Protein AF-A0A1J3J4Z5-F1 (afdb_monomer_lite)

pLDDT: mean 82.1, std 12.49, range [51.53, 96.69]

Foldseek 3Di:
DVVVVVVVVVVVVPVPDPVVVVDDDDDPPQLDQDDLPDDDDDCVVVLVVVLVQCPPPPHDDDDDDDDPPPCPVVSVNVSSNVVNVVVD

Sequence (88 aa):
FSMLEDVKELTDRRITGDFNAVSAPPIRDVVEERDLHGIIVGQETVLKKAWNRLMDDGTQIMGLYGMGGVGKTTLLERINNKFKVAND

Secondary structure (DSSP, 8-state):
-HHHHHHHHHHHS-----GGGTSPPPP----PPP---S---S-HHHHHHHHHHHTSTT-S------STTSSHHHHHHHHHHHHHHHH-

Organism: Noccaea caerulescens (NCBI:txid107243)

Radius of gyration: 19.82 Å; chains: 1; bounding box: 28×36×58 Å

InterPro domains:
  IPR002182 NB-ARC [PF00931] (43-84)
  IPR027417 P-loop containing nucleoside triphosphate hydrolase [G3DSA:3.40.50.300] (27-88)
  IPR027417 P-loop containing nucleoside triphosphate hydrolase [SSF52540] (39-84)

Structure (mmCIF, N/CA/C/O backbone):
data_AF-A0A1J3J4Z5-F1
#
_entry.id   AF-A0A1J3J4Z5-F1
#
loop_
_atom_site.group_PDB
_atom_site.id
_atom_site.type_symbol
_atom_site.label_atom_id
_atom_site.label_alt_id
_atom_site.label_comp_id
_atom_site.label_asym_id
_atom_site.label_entity_id
_atom_site.label_seq_id
_atom_site.pdbx_PDB_ins_code
_atom_site.Cartn_x
_atom_site.Cartn_y
_atom_site.Cartn_z
_atom_site.occupancy
_atom_site.B_iso_or_equiv
_atom_site.auth_seq_id
_atom_site.auth_comp_id
_atom_site.auth_asym_id
_atom_site.auth_atom_id
_atom_site.pdbx_PDB_model_num
ATOM 1 N N . PHE A 1 1 ? 4.827 8.384 -41.398 1.00 58.75 1 PHE A N 1
ATOM 2 C CA . PHE A 1 1 ? 3.892 7.246 -41.393 1.00 58.75 1 PHE A CA 1
ATOM 3 C C . PHE A 1 1 ? 4.586 5.889 -41.212 1.00 58.75 1 PHE A C 1
ATOM 5 O O . PHE A 1 1 ? 3.916 5.007 -40.703 1.00 58.75 1 PHE A O 1
ATOM 12 N N . SER A 1 2 ? 5.899 5.724 -41.474 1.00 72.19 2 SER A N 1
ATOM 13 C CA . SER A 1 2 ? 6.562 4.406 -41.339 1.00 72.19 2 SER A CA 1
ATOM 14 C C . SER A 1 2 ? 6.666 3.873 -39.903 1.00 72.19 2 SER A C 1
ATOM 16 O O . SER A 1 2 ? 6.408 2.703 -39.686 1.00 72.19 2 SER A O 1
ATOM 18 N N . MET A 1 3 ? 6.913 4.722 -38.895 1.00 74.81 3 MET A N 1
ATOM 19 C CA . MET A 1 3 ? 7.057 4.257 -37.501 1.00 74.81 3 MET A CA 1
ATOM 20 C C . MET A 1 3 ? 5.852 3.465 -36.967 1.00 74.81 3 MET A C 1
ATOM 22 O O . MET A 1 3 ? 6.025 2.584 -36.134 1.00 74.81 3 MET A O 1
ATOM 26 N N . LEU A 1 4 ? 4.631 3.778 -37.412 1.00 79.06 4 LEU A N 1
ATOM 27 C CA . LEU A 1 4 ? 3.434 3.047 -36.978 1.00 79.06 4 LEU A CA 1
ATOM 28 C C . LEU A 1 4 ? 3.290 1.699 -37.695 1.00 79.06 4 LEU A C 1
ATOM 30 O O . LEU A 1 4 ? 2.784 0.752 -37.099 1.00 79.06 4 LEU A O 1
ATOM 34 N N . GLU A 1 5 ? 3.743 1.606 -38.946 1.00 81.31 5 GLU A N 1
ATOM 35 C CA . GLU A 1 5 ? 3.802 0.347 -39.697 1.00 81.31 5 GLU A CA 1
ATOM 36 C C . GLU A 1 5 ? 4.884 -0.569 -39.117 1.00 81.31 5 GLU A C 1
ATOM 38 O O . GLU A 1 5 ? 4.608 -1.739 -38.862 1.00 81.31 5 GLU A O 1
ATOM 43 N N . ASP A 1 6 ? 6.047 -0.008 -38.774 1.00 77.38 6 ASP A N 1
ATOM 44 C CA . ASP A 1 6 ? 7.157 -0.720 -38.133 1.00 77.38 6 ASP A CA 1
ATOM 45 C C . ASP A 1 6 ? 6.745 -1.285 -36.758 1.00 77.38 6 ASP A C 1
ATOM 47 O O . ASP A 1 6 ? 6.995 -2.449 -36.447 1.00 77.38 6 ASP A O 1
ATOM 51 N N . VAL A 1 7 ? 6.052 -0.491 -35.927 1.00 77.44 7 VAL A N 1
ATOM 52 C CA . VAL A 1 7 ? 5.528 -0.953 -34.626 1.00 77.44 7 VAL A CA 1
ATOM 53 C C . VAL A 1 7 ? 4.507 -2.073 -34.812 1.00 77.44 7 VAL A C 1
ATOM 55 O O . VAL A 1 7 ? 4.523 -3.054 -34.065 1.00 77.44 7 VAL A O 1
ATOM 58 N N . LYS A 1 8 ? 3.631 -1.963 -35.814 1.00 79.25 8 LYS A N 1
ATOM 59 C CA . LYS A 1 8 ? 2.632 -2.992 -36.102 1.00 79.25 8 LYS A CA 1
ATOM 60 C C . LYS A 1 8 ? 3.291 -4.298 -36.552 1.00 79.25 8 LYS A C 1
ATOM 62 O O . LYS A 1 8 ? 2.955 -5.346 -36.012 1.00 79.25 8 LYS A O 1
ATOM 67 N N . GLU A 1 9 ? 4.290 -4.228 -37.434 1.00 78.75 9 GLU A N 1
ATOM 68 C CA . GLU A 1 9 ? 5.073 -5.392 -37.863 1.00 78.75 9 GLU A CA 1
ATOM 69 C C . GLU A 1 9 ? 5.772 -6.074 -36.677 1.00 78.75 9 GLU A C 1
ATOM 71 O O . GLU A 1 9 ? 5.736 -7.297 -36.557 1.00 78.75 9 GLU A O 1
ATOM 76 N N . LEU A 1 10 ? 6.372 -5.301 -35.767 1.00 70.62 10 LEU A N 1
ATOM 77 C CA . LEU A 1 10 ? 7.035 -5.838 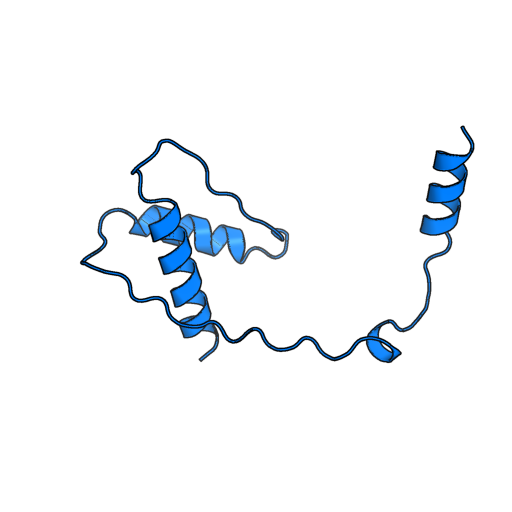-34.574 1.00 70.62 10 LEU A CA 1
ATOM 78 C C . LEU A 1 10 ? 6.058 -6.469 -33.574 1.00 70.62 10 LEU A C 1
ATOM 80 O O . LEU A 1 10 ? 6.425 -7.412 -32.878 1.00 70.62 10 LEU A O 1
ATOM 84 N N . THR A 1 11 ? 4.823 -5.971 -33.509 1.00 69.50 11 THR A N 1
ATOM 85 C CA . THR A 1 11 ? 3.778 -6.532 -32.640 1.00 69.50 11 THR A CA 1
ATOM 86 C C . THR A 1 11 ? 3.200 -7.823 -33.233 1.00 69.50 11 THR A C 1
ATOM 88 O O . THR A 1 11 ? 2.955 -8.783 -32.501 1.00 69.50 11 THR A O 1
ATOM 91 N N . ASP A 1 12 ? 3.036 -7.869 -34.560 1.00 73.94 12 ASP A N 1
ATOM 92 C CA . ASP A 1 12 ? 2.544 -9.034 -35.307 1.00 73.94 12 ASP A CA 1
ATOM 93 C C . ASP A 1 12 ? 3.599 -10.151 -35.384 1.00 73.94 12 ASP A C 1
ATOM 95 O O . ASP A 1 12 ? 3.271 -11.340 -35.309 1.00 73.94 12 ASP A O 1
ATOM 99 N N . ARG A 1 13 ? 4.889 -9.787 -35.433 1.00 67.19 13 ARG A N 1
ATOM 100 C CA . ARG A 1 13 ? 6.024 -10.674 -35.151 1.00 67.19 13 ARG A CA 1
ATOM 101 C C . ARG A 1 13 ? 6.083 -10.960 -33.654 1.00 67.19 13 ARG A C 1
ATOM 103 O O . ARG A 1 13 ? 7.036 -10.587 -32.976 1.00 67.19 13 ARG A O 1
ATOM 110 N N . ARG A 1 14 ? 5.073 -11.643 -33.118 1.00 61.06 14 ARG A N 1
ATOM 111 C CA . ARG A 1 14 ? 5.123 -12.215 -31.771 1.00 61.06 14 ARG A CA 1
ATOM 112 C C . ARG A 1 14 ? 6.433 -12.993 -31.670 1.00 61.06 14 ARG A C 1
ATOM 114 O O . ARG A 1 14 ? 6.570 -14.036 -32.303 1.00 61.06 14 ARG A O 1
ATOM 121 N N . ILE A 1 15 ? 7.414 -12.455 -30.944 1.00 61.56 15 ILE A N 1
ATOM 122 C CA . ILE A 1 15 ? 8.692 -13.125 -30.718 1.00 61.56 15 ILE A CA 1
ATOM 123 C C . ILE A 1 15 ? 8.340 -14.376 -29.917 1.00 61.56 15 ILE A C 1
ATOM 125 O O . ILE A 1 15 ? 8.158 -14.329 -28.706 1.00 61.56 15 ILE A O 1
ATOM 129 N N . THR A 1 16 ? 8.171 -15.500 -30.609 1.00 57.84 16 THR A N 1
ATOM 130 C CA . THR A 1 16 ? 7.950 -16.837 -30.047 1.00 57.84 16 THR A CA 1
ATOM 131 C C . THR A 1 16 ? 9.260 -17.396 -29.497 1.00 57.84 16 THR A C 1
ATOM 133 O O . THR A 1 16 ? 9.593 -18.558 -29.708 1.00 57.84 16 THR A O 1
ATOM 136 N N . GLY A 1 17 ? 10.056 -16.546 -28.851 1.00 61.19 17 GLY A N 1
ATOM 137 C CA . GLY A 1 17 ? 11.170 -16.988 -28.034 1.00 61.19 17 GLY A CA 1
ATOM 138 C C . GLY A 1 17 ? 10.608 -17.441 -26.699 1.00 61.19 17 GLY A C 1
ATOM 139 O O . GLY A 1 17 ? 9.790 -16.737 -26.106 1.00 61.19 17 GLY A O 1
ATOM 140 N N . ASP A 1 18 ? 11.029 -18.609 -26.224 1.00 65.38 18 ASP A N 1
ATOM 141 C CA . ASP A 1 18 ? 10.835 -18.963 -24.824 1.00 65.38 18 ASP A CA 1
ATOM 142 C C . ASP A 1 18 ? 11.684 -18.005 -23.982 1.00 65.38 18 ASP A C 1
ATOM 144 O O . ASP A 1 18 ? 12.875 -18.222 -23.764 1.00 65.38 18 ASP A O 1
ATOM 148 N N . PHE A 1 19 ? 11.087 -16.885 -23.573 1.00 63.75 19 PHE A N 1
ATOM 149 C CA . PHE A 1 19 ? 11.772 -15.861 -22.788 1.00 63.75 19 PHE A CA 1
ATOM 150 C C . PHE A 1 19 ? 12.269 -16.409 -21.448 1.00 63.75 19 PHE A C 1
ATOM 152 O O . PHE A 1 19 ? 13.228 -15.860 -20.913 1.00 63.75 19 PHE A O 1
ATOM 159 N N . ASN A 1 20 ? 11.716 -17.530 -20.964 1.00 63.62 20 ASN A N 1
ATOM 160 C CA . ASN A 1 20 ? 12.236 -18.212 -19.782 1.00 63.62 20 ASN A CA 1
ATOM 161 C C . ASN A 1 20 ? 13.643 -18.781 -20.007 1.00 63.62 20 ASN A C 1
ATOM 163 O O . ASN A 1 20 ? 14.419 -18.858 -19.060 1.00 63.62 20 ASN A O 1
ATOM 167 N N . ALA A 1 21 ? 14.000 -19.145 -21.245 1.00 70.19 21 ALA A N 1
ATOM 168 C CA . ALA A 1 21 ? 15.317 -19.692 -21.579 1.00 70.19 21 ALA A CA 1
ATOM 169 C C . ALA A 1 21 ? 16.444 -18.643 -21.511 1.00 70.19 21 ALA A C 1
ATOM 171 O O . ALA A 1 21 ? 17.615 -19.007 -21.417 1.00 70.19 21 ALA A O 1
ATOM 172 N N . VAL A 1 22 ? 16.101 -17.350 -21.563 1.00 71.81 22 VAL A N 1
ATOM 173 C CA . VAL A 1 22 ? 17.057 -16.226 -21.499 1.00 71.81 22 VAL A CA 1
ATOM 174 C C . VAL A 1 22 ? 16.844 -15.312 -20.291 1.00 71.81 22 VAL A C 1
ATOM 176 O O . VAL A 1 22 ? 17.682 -14.451 -20.027 1.00 71.81 22 VAL A O 1
ATOM 179 N N . SER A 1 23 ? 15.754 -15.480 -19.541 1.00 71.44 23 SER A N 1
ATOM 180 C CA . SER A 1 23 ? 15.511 -14.748 -18.301 1.00 71.44 23 SER A CA 1
ATOM 181 C C . SER A 1 23 ? 16.084 -15.505 -17.107 1.00 71.44 23 SER A C 1
ATOM 183 O O . SER A 1 23 ? 15.833 -16.698 -16.943 1.00 71.44 23 SER A O 1
ATOM 185 N N . ALA A 1 24 ? 16.782 -14.805 -16.215 1.00 73.38 24 ALA A N 1
ATOM 186 C CA . ALA A 1 24 ? 16.995 -15.333 -14.874 1.00 73.38 24 ALA A CA 1
ATOM 187 C C . ALA A 1 24 ? 15.632 -15.474 -14.168 1.00 73.38 24 ALA A C 1
ATOM 189 O O . ALA A 1 24 ? 14.760 -14.622 -14.382 1.00 73.38 24 ALA A O 1
ATOM 190 N N . PRO A 1 25 ? 15.428 -16.508 -13.328 1.00 68.00 25 PRO A N 1
ATOM 191 C CA . PRO A 1 25 ? 14.247 -16.557 -12.483 1.00 68.00 25 PRO A CA 1
ATOM 192 C C . PRO A 1 25 ? 14.157 -15.253 -11.684 1.00 68.00 25 PRO A C 1
ATOM 194 O O . PRO A 1 25 ? 15.197 -14.748 -11.242 1.00 68.00 25 PRO A O 1
ATOM 197 N N . PRO A 1 26 ? 12.947 -14.690 -11.515 1.00 64.19 26 PRO A N 1
ATOM 198 C CA . PRO A 1 26 ? 12.785 -13.459 -10.764 1.00 64.19 26 PRO A CA 1
ATOM 199 C C . PRO A 1 26 ? 13.396 -13.664 -9.381 1.00 64.19 26 PRO A C 1
ATOM 201 O O . PRO A 1 26 ? 13.065 -14.625 -8.676 1.00 64.19 26 PRO A O 1
ATOM 204 N N . ILE A 1 27 ? 14.324 -12.778 -9.014 1.00 61.88 27 ILE A N 1
ATOM 205 C CA . ILE A 1 27 ? 14.781 -12.687 -7.633 1.00 61.88 27 ILE A CA 1
ATOM 206 C C . ILE A 1 27 ? 13.510 -12.432 -6.830 1.00 61.88 27 ILE A C 1
ATOM 208 O O . ILE A 1 27 ? 12.761 -11.507 -7.136 1.00 61.88 27 ILE A O 1
ATOM 212 N N . ARG A 1 28 ? 13.209 -13.305 -5.866 1.00 59.81 28 ARG A N 1
ATOM 213 C CA . ARG A 1 28 ? 12.111 -13.032 -4.943 1.00 59.81 28 ARG A CA 1
ATOM 214 C C . ARG A 1 28 ? 12.501 -11.765 -4.202 1.00 59.81 28 ARG A C 1
ATOM 216 O O . ARG A 1 28 ? 13.461 -11.798 -3.435 1.00 59.81 28 ARG A O 1
ATOM 223 N N . ASP A 1 29 ? 11.797 -10.673 -4.470 1.00 67.12 29 ASP A N 1
ATOM 224 C CA . ASP A 1 29 ? 12.005 -9.434 -3.741 1.00 67.12 29 ASP A CA 1
ATOM 225 C C . ASP A 1 29 ? 11.704 -9.715 -2.270 1.00 67.12 29 ASP A C 1
ATOM 227 O O . ASP A 1 29 ? 10.566 -9.994 -1.880 1.00 67.12 29 ASP A O 1
ATOM 231 N N . VAL A 1 30 ? 12.758 -9.728 -1.455 1.00 71.31 30 VAL A N 1
ATOM 232 C CA . VAL A 1 30 ? 12.617 -9.870 -0.012 1.00 71.31 30 VAL A CA 1
ATOM 233 C C . VAL A 1 30 ? 11.999 -8.574 0.477 1.00 71.31 30 VAL A C 1
ATOM 235 O O . VAL A 1 30 ? 12.616 -7.511 0.423 1.00 71.31 30 VAL A O 1
ATOM 238 N N . VAL A 1 31 ? 10.750 -8.657 0.924 1.00 80.56 31 VAL A N 1
ATOM 239 C CA . VAL A 1 31 ? 10.071 -7.513 1.519 1.00 80.56 31 VAL A CA 1
ATOM 240 C C . VAL A 1 31 ? 10.668 -7.287 2.900 1.00 80.56 31 VAL A C 1
ATOM 242 O O . VAL A 1 31 ? 10.385 -8.020 3.849 1.00 80.56 31 VAL A O 1
ATOM 245 N N . GLU A 1 32 ? 11.508 -6.264 3.013 1.00 83.50 32 GLU A N 1
ATOM 246 C CA . GLU A 1 32 ? 11.989 -5.796 4.305 1.00 83.50 32 GLU A CA 1
ATOM 247 C C . GLU A 1 32 ? 10.846 -5.124 5.070 1.00 83.50 32 GLU A C 1
ATOM 249 O O . GLU A 1 32 ? 10.070 -4.330 4.526 1.00 83.50 32 GLU A O 1
ATOM 254 N N . GLU A 1 33 ? 10.732 -5.453 6.354 1.00 84.88 33 GLU A N 1
ATOM 255 C CA . GLU A 1 33 ? 9.785 -4.783 7.237 1.00 84.88 33 GLU A CA 1
ATOM 256 C C . GLU A 1 33 ? 10.237 -3.356 7.490 1.00 84.88 33 GLU A C 1
ATOM 258 O O . GLU A 1 33 ? 11.414 -3.096 7.728 1.00 84.88 33 GLU A O 1
ATOM 263 N N . ARG A 1 34 ? 9.284 -2.431 7.462 1.00 86.44 34 ARG A N 1
ATOM 264 C CA . ARG A 1 34 ? 9.527 -1.038 7.807 1.00 86.44 34 ARG A CA 1
ATOM 265 C C . ARG A 1 34 ? 9.063 -0.770 9.225 1.00 86.44 34 ARG A C 1
ATOM 267 O O . ARG A 1 34 ? 7.919 -1.075 9.565 1.00 86.44 34 ARG A O 1
ATOM 274 N N . ASP A 1 35 ? 9.916 -0.125 10.011 1.00 85.19 35 ASP A N 1
ATOM 275 C CA . ASP A 1 35 ? 9.561 0.340 11.349 1.00 85.19 35 ASP A CA 1
ATOM 276 C C . ASP A 1 35 ? 8.512 1.454 11.276 1.00 85.19 35 ASP A C 1
ATOM 278 O O . ASP A 1 35 ? 8.794 2.615 10.954 1.00 85.19 35 ASP A O 1
ATOM 282 N N . LEU A 1 36 ? 7.272 1.096 11.604 1.00 84.50 36 LEU A N 1
ATOM 283 C CA . LEU A 1 36 ? 6.174 2.042 11.737 1.00 84.50 36 LEU A CA 1
ATOM 284 C C . LEU A 1 36 ? 6.307 2.758 13.086 1.00 84.50 36 LEU A C 1
ATOM 286 O O . LEU A 1 36 ? 5.970 2.217 14.139 1.00 84.50 36 LEU A O 1
ATOM 290 N N . HIS A 1 37 ? 6.814 3.988 13.056 1.00 71.94 37 HIS A N 1
ATOM 291 C CA . HIS A 1 37 ? 6.981 4.797 14.257 1.00 71.94 37 HIS A CA 1
ATOM 292 C C . HIS A 1 37 ? 5.618 5.304 14.758 1.00 71.94 37 HIS A C 1
ATOM 294 O O . HIS A 1 37 ? 5.056 6.260 14.223 1.00 71.94 37 HIS A O 1
ATOM 300 N N . GLY A 1 38 ? 5.103 4.674 15.816 1.00 78.69 38 GLY A N 1
ATOM 301 C CA . GLY A 1 38 ? 3.907 5.108 16.544 1.00 78.69 38 GLY A CA 1
ATOM 302 C C . GLY A 1 38 ? 2.636 4.309 16.240 1.00 78.69 38 GLY A C 1
ATOM 303 O O . GLY A 1 38 ? 2.561 3.514 15.305 1.00 78.69 38 GLY A O 1
ATOM 304 N N . ILE A 1 39 ? 1.609 4.520 17.068 1.00 80.88 39 ILE A N 1
ATOM 305 C CA . ILE A 1 39 ? 0.302 3.875 16.897 1.00 80.88 39 ILE A CA 1
ATOM 306 C C . ILE A 1 39 ? -0.433 4.561 15.742 1.00 80.88 39 ILE A C 1
ATOM 308 O O . ILE A 1 39 ? -0.805 5.731 15.837 1.00 80.88 39 ILE A O 1
ATOM 312 N N . ILE A 1 40 ? -0.671 3.820 14.661 1.00 87.38 40 ILE A N 1
ATOM 313 C CA . ILE A 1 40 ? -1.439 4.300 13.509 1.00 87.38 40 ILE A CA 1
ATOM 314 C C . ILE A 1 40 ? -2.904 3.905 13.691 1.00 87.38 40 ILE A C 1
ATOM 316 O O . ILE A 1 40 ? -3.216 2.721 13.805 1.00 87.38 40 ILE A O 1
ATOM 320 N N . VAL A 1 41 ? -3.799 4.890 13.656 1.00 87.69 41 VAL A N 1
ATOM 321 C CA . VAL A 1 41 ? -5.254 4.705 13.766 1.00 87.69 41 VAL A CA 1
ATOM 322 C C . VAL A 1 41 ? -5.981 5.396 12.614 1.00 87.69 41 VAL A C 1
ATOM 324 O O . VAL A 1 41 ? -5.450 6.320 11.997 1.00 87.69 41 VAL A O 1
ATOM 327 N N . GLY A 1 42 ? -7.209 4.970 12.318 1.00 91.00 42 GLY A N 1
ATOM 328 C CA . GLY A 1 42 ? -8.100 5.651 11.372 1.00 91.00 42 GLY A CA 1
ATOM 329 C C . GLY A 1 42 ? -7.806 5.368 9.896 1.00 91.00 42 GLY A C 1
ATOM 330 O O . GLY A 1 42 ? -8.401 5.990 9.017 1.00 91.00 42 GLY A O 1
ATOM 331 N N . GLN A 1 43 ? -6.907 4.427 9.600 1.00 92.56 43 GLN A N 1
ATOM 332 C CA . GLN A 1 43 ? -6.562 4.021 8.233 1.00 92.56 43 GLN A CA 1
ATOM 333 C C . GLN A 1 43 ? -7.050 2.609 7.880 1.00 92.56 43 GLN A C 1
ATOM 335 O O . GLN A 1 43 ? -6.827 2.153 6.764 1.00 92.56 43 GLN A O 1
ATOM 340 N N . GLU A 1 44 ? -7.731 1.907 8.784 1.00 93.38 44 GLU A N 1
ATOM 341 C CA . GLU A 1 44 ? -8.070 0.481 8.663 1.00 93.38 44 GLU A CA 1
ATOM 342 C C . GLU A 1 44 ? -8.909 0.205 7.409 1.00 93.38 44 GLU A C 1
ATOM 344 O O . GLU A 1 44 ? -8.599 -0.687 6.615 1.00 93.38 44 GLU A O 1
ATOM 349 N N . THR A 1 45 ? -9.941 1.021 7.186 1.00 95.06 45 THR A N 1
ATOM 350 C CA . THR A 1 45 ? -10.832 0.906 6.024 1.00 95.06 45 THR A CA 1
ATOM 351 C C . THR A 1 45 ? -10.092 1.170 4.716 1.00 95.06 45 THR A C 1
ATOM 353 O O . THR A 1 45 ? -10.273 0.441 3.738 1.00 95.06 45 THR A O 1
ATOM 356 N N . VAL A 1 46 ? -9.238 2.199 4.689 1.00 94.38 46 VAL A N 1
ATOM 357 C CA . VAL A 1 46 ? -8.483 2.579 3.488 1.00 94.38 46 VAL A CA 1
ATOM 358 C C . VAL A 1 46 ? -7.412 1.536 3.182 1.00 94.38 46 VAL A C 1
ATOM 360 O O . VAL A 1 46 ? -7.289 1.126 2.033 1.00 94.38 46 VAL A O 1
ATOM 363 N N . LEU A 1 47 ? -6.713 1.033 4.201 1.00 94.94 47 LEU A N 1
ATOM 364 C CA . LEU A 1 47 ? -5.741 -0.049 4.081 1.00 94.94 47 LEU A CA 1
ATOM 365 C C . LEU A 1 47 ? -6.384 -1.317 3.526 1.00 94.94 47 LEU A C 1
ATOM 367 O O . LEU A 1 47 ? -5.857 -1.905 2.586 1.00 94.94 47 LEU A O 1
ATOM 371 N N . LYS A 1 48 ? -7.547 -1.723 4.053 1.00 95.31 48 LYS A N 1
ATOM 372 C CA . LYS A 1 48 ? -8.280 -2.888 3.541 1.00 95.31 48 LYS A CA 1
ATOM 373 C C . LYS A 1 48 ? -8.683 -2.698 2.079 1.00 95.31 48 LYS A C 1
ATOM 375 O O . LYS A 1 48 ? -8.491 -3.601 1.271 1.00 95.31 48 LYS A O 1
ATOM 380 N N . LYS A 1 49 ? -9.214 -1.524 1.726 1.00 95.00 49 LYS A N 1
ATOM 381 C CA . LYS A 1 49 ? -9.624 -1.211 0.351 1.00 95.00 49 LYS A CA 1
ATOM 382 C C . LYS A 1 49 ? -8.434 -1.199 -0.611 1.00 95.00 49 LYS A C 1
ATOM 384 O O . LYS A 1 49 ? -8.540 -1.778 -1.686 1.00 95.00 49 LYS A O 1
ATOM 389 N N . ALA A 1 50 ? -7.333 -0.554 -0.229 1.00 94.75 50 ALA A N 1
ATOM 390 C CA . ALA A 1 50 ? -6.113 -0.493 -1.025 1.00 94.75 50 ALA A CA 1
ATOM 391 C C . ALA A 1 50 ? -5.511 -1.890 -1.207 1.00 94.75 50 ALA A C 1
ATOM 393 O O . ALA A 1 50 ? -5.232 -2.287 -2.328 1.00 94.75 50 ALA A O 1
ATOM 394 N N . TRP A 1 51 ? -5.422 -2.688 -0.143 1.00 95.12 51 TRP A N 1
ATOM 395 C CA . TRP A 1 51 ? -4.944 -4.064 -0.245 1.00 95.12 51 TRP A CA 1
ATOM 396 C C . TRP A 1 51 ? -5.792 -4.909 -1.198 1.00 95.12 51 TRP A C 1
ATOM 398 O O . TRP A 1 51 ? -5.260 -5.515 -2.116 1.00 95.12 51 TRP A O 1
ATOM 408 N N . ASN A 1 52 ? -7.117 -4.911 -1.026 1.00 94.62 52 ASN A N 1
ATOM 409 C CA . ASN A 1 52 ? -8.007 -5.710 -1.871 1.00 94.62 52 ASN A CA 1
ATOM 410 C C . ASN A 1 52 ? -7.943 -5.297 -3.344 1.00 94.62 52 ASN A C 1
ATOM 412 O O . ASN A 1 52 ? -8.096 -6.135 -4.217 1.00 94.62 52 ASN A O 1
ATOM 416 N N . ARG A 1 53 ? -7.746 -4.003 -3.614 1.00 93.62 53 ARG A N 1
ATOM 417 C CA . ARG A 1 53 ? -7.578 -3.489 -4.975 1.00 93.62 53 ARG A CA 1
ATOM 418 C C . ARG A 1 53 ? -6.216 -3.851 -5.558 1.00 93.62 53 ARG A C 1
ATOM 420 O O . ARG A 1 53 ? -6.140 -4.083 -6.748 1.00 93.62 53 ARG A O 1
ATOM 427 N N . LEU A 1 54 ? -5.164 -3.878 -4.745 1.00 93.69 54 LEU A N 1
ATOM 428 C CA . LEU A 1 54 ? -3.819 -4.225 -5.200 1.00 93.69 54 LEU A CA 1
ATOM 429 C C . LEU A 1 54 ? -3.678 -5.724 -5.497 1.00 93.69 54 LEU A C 1
ATOM 431 O O . LEU A 1 54 ? -2.918 -6.087 -6.379 1.00 93.69 54 LEU A O 1
ATOM 435 N N . MET A 1 55 ? -4.412 -6.568 -4.769 1.00 92.44 55 MET A N 1
ATOM 436 C CA . MET A 1 55 ? -4.431 -8.029 -4.944 1.00 92.44 55 MET A CA 1
ATOM 437 C C . MET A 1 55 ? -5.408 -8.505 -6.028 1.00 92.44 55 MET A C 1
ATOM 439 O O . MET A 1 55 ? -5.600 -9.703 -6.188 1.00 92.44 55 MET A O 1
ATOM 443 N N . ASP A 1 56 ? -6.085 -7.584 -6.711 1.00 93.88 56 ASP A N 1
ATOM 444 C CA . ASP A 1 56 ? -6.961 -7.909 -7.831 1.00 93.88 56 ASP A CA 1
ATOM 445 C C . ASP A 1 56 ? -6.113 -8.269 -9.058 1.00 93.88 56 ASP A C 1
ATOM 447 O O . ASP A 1 56 ? -5.242 -7.488 -9.437 1.00 93.88 56 ASP A O 1
ATOM 451 N N . ASP A 1 57 ? -6.389 -9.407 -9.702 1.00 89.75 57 ASP A N 1
ATOM 452 C CA . ASP A 1 57 ? -5.579 -9.953 -10.809 1.00 89.75 57 ASP A CA 1
ATOM 453 C C . ASP A 1 57 ? -5.404 -8.976 -11.990 1.00 89.75 57 ASP A C 1
ATOM 455 O O . ASP A 1 57 ? -4.435 -9.058 -12.746 1.00 89.75 57 ASP A O 1
ATOM 459 N N . GLY A 1 58 ? -6.337 -8.032 -12.166 1.00 92.00 58 GLY A N 1
ATOM 460 C CA . GLY A 1 58 ? -6.271 -6.999 -13.203 1.00 92.00 58 GLY A CA 1
ATOM 461 C C . GLY A 1 58 ? -5.418 -5.779 -12.840 1.00 92.00 58 GLY A C 1
ATOM 462 O O . GLY A 1 58 ? -5.157 -4.936 -13.702 1.00 92.00 58 GLY A O 1
ATOM 463 N N . THR A 1 59 ? -4.989 -5.646 -11.584 1.00 91.06 59 THR A N 1
ATOM 464 C CA . THR A 1 59 ? -4.285 -4.463 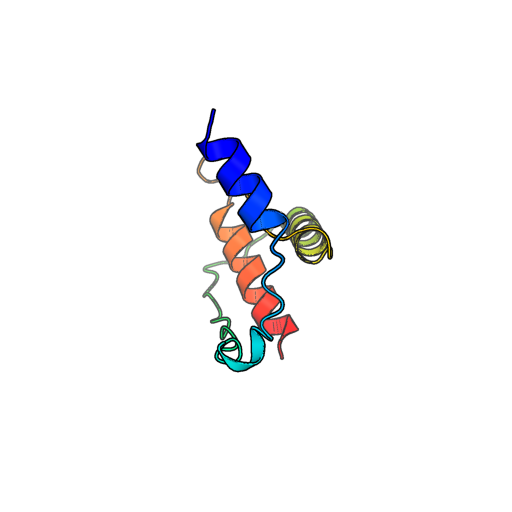-11.083 1.00 91.06 59 THR A CA 1
ATOM 465 C C . THR A 1 59 ? -2.779 -4.697 -11.046 1.00 91.06 59 THR A C 1
ATOM 467 O O . THR A 1 59 ? -2.264 -5.410 -10.197 1.00 91.06 59 THR A O 1
ATOM 470 N N . GLN A 1 60 ? -2.048 -4.030 -11.942 1.00 89.25 60 GLN A N 1
ATOM 471 C CA . GLN A 1 60 ? -0.579 -4.090 -11.969 1.00 89.25 60 GLN A CA 1
ATOM 472 C C . GLN A 1 60 ? 0.083 -2.988 -11.132 1.00 89.25 60 GLN A C 1
ATOM 474 O O . GLN A 1 60 ? 1.138 -3.199 -10.543 1.00 89.25 60 GLN A O 1
ATOM 479 N N . ILE A 1 61 ? -0.511 -1.789 -11.094 1.00 91.31 61 ILE A N 1
ATOM 480 C CA . ILE A 1 61 ? 0.054 -0.615 -10.415 1.00 91.31 61 ILE A CA 1
ATOM 481 C C . ILE A 1 61 ? -1.067 0.149 -9.712 1.00 91.31 61 ILE A C 1
ATOM 483 O O . ILE A 1 61 ? -2.125 0.397 -10.290 1.00 91.31 61 ILE A O 1
ATOM 487 N N . MET A 1 62 ? -0.806 0.582 -8.477 1.00 92.19 62 MET A N 1
ATOM 488 C CA . MET A 1 62 ? -1.691 1.459 -7.713 1.00 92.19 62 MET A CA 1
ATOM 489 C C . MET A 1 62 ? -0.968 2.736 -7.287 1.00 92.19 62 MET A C 1
ATOM 491 O O . MET A 1 62 ? 0.069 2.685 -6.632 1.00 92.19 62 MET A O 1
ATOM 495 N N . GLY A 1 63 ? -1.562 3.889 -7.598 1.00 93.12 63 GLY A N 1
ATOM 496 C CA . GLY A 1 63 ? -1.120 5.193 -7.105 1.00 93.12 63 GLY A CA 1
ATOM 497 C C . GLY A 1 63 ? -1.980 5.705 -5.946 1.00 93.12 63 GLY A C 1
ATOM 498 O O . GLY A 1 63 ? -3.197 5.520 -5.935 1.00 93.12 63 GLY A O 1
ATOM 499 N N . LEU A 1 64 ? -1.357 6.405 -4.993 1.00 93.88 64 LEU A N 1
ATOM 500 C CA . LEU A 1 64 ? -2.037 7.144 -3.923 1.00 93.88 64 LEU A CA 1
ATOM 501 C C . LEU A 1 64 ? -1.760 8.644 -4.065 1.00 93.88 64 LEU A C 1
ATOM 503 O O . LEU 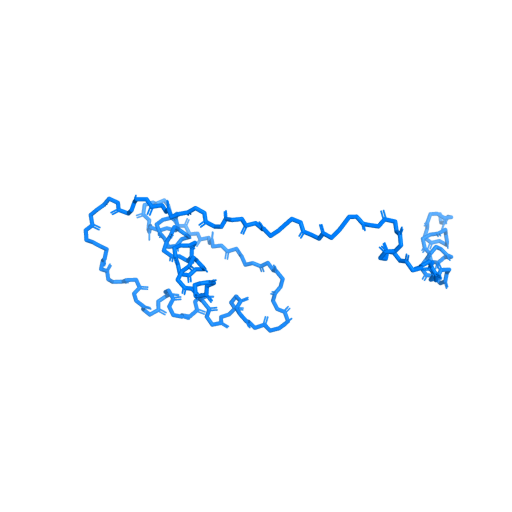A 1 64 ? -0.605 9.065 -4.095 1.00 93.88 64 LEU A O 1
ATOM 507 N N . TYR A 1 65 ? -2.810 9.466 -4.091 1.00 94.00 65 TYR A N 1
ATOM 508 C CA . TYR A 1 65 ? -2.714 10.922 -4.253 1.00 94.00 65 TYR A CA 1
ATOM 509 C C . TYR A 1 65 ? -3.524 11.674 -3.185 1.00 94.00 65 TYR A C 1
ATOM 511 O O . TYR A 1 65 ? -4.388 11.101 -2.526 1.00 94.00 65 TYR A O 1
ATOM 519 N N . GLY A 1 66 ? -3.206 12.956 -2.969 1.00 93.88 66 GLY A N 1
ATOM 520 C CA . GLY A 1 66 ? -3.887 13.818 -1.994 1.00 93.88 66 GLY A CA 1
ATOM 521 C C . GLY A 1 66 ? -2.963 14.843 -1.333 1.00 93.88 66 GLY A C 1
ATOM 522 O O . GLY A 1 66 ? -1.753 14.837 -1.568 1.00 93.88 66 GLY A O 1
ATOM 523 N N . MET A 1 67 ? -3.527 15.683 -0.464 1.00 96.69 67 MET A N 1
ATOM 524 C CA . MET A 1 67 ? -2.816 16.734 0.283 1.00 96.69 67 MET A CA 1
ATOM 525 C C . MET A 1 67 ? -1.605 16.209 1.079 1.00 96.69 67 MET A C 1
ATOM 527 O O . MET A 1 67 ? -1.515 15.021 1.408 1.00 96.69 67 MET A O 1
ATOM 531 N N . GLY A 1 68 ? -0.652 17.089 1.394 1.00 96.31 68 GLY A N 1
ATOM 532 C CA . GLY A 1 68 ? 0.450 16.778 2.313 1.00 96.31 68 GLY A CA 1
ATOM 533 C C . GLY A 1 68 ? -0.062 16.404 3.711 1.00 96.31 68 GLY A C 1
ATOM 534 O O . GLY A 1 68 ? -1.124 16.857 4.122 1.00 96.31 68 GLY A O 1
ATOM 535 N N . GLY A 1 69 ? 0.657 15.540 4.431 1.00 93.50 69 GLY A N 1
ATOM 536 C CA . GLY A 1 69 ? 0.335 15.186 5.824 1.00 93.50 69 GLY A CA 1
ATOM 537 C C . GLY A 1 69 ? -0.811 14.184 6.043 1.00 93.50 69 GLY A C 1
ATOM 538 O O . GLY A 1 69 ? -0.941 13.666 7.142 1.00 93.50 69 GLY A O 1
ATOM 539 N N . VAL A 1 70 ? -1.593 13.815 5.022 1.00 91.94 70 VAL A N 1
ATOM 540 C CA . VAL A 1 70 ? -2.734 12.871 5.169 1.00 91.94 70 VAL A CA 1
ATOM 541 C C . VAL A 1 70 ? -2.338 11.396 5.382 1.00 91.94 70 VAL A C 1
ATOM 543 O O . VAL A 1 70 ? -3.198 10.520 5.407 1.00 91.94 70 VAL A O 1
ATOM 546 N N . GLY A 1 71 ? -1.039 11.093 5.482 1.00 92.56 71 GLY A N 1
ATOM 547 C CA . GLY A 1 71 ? -0.548 9.738 5.768 1.00 92.56 71 GLY A CA 1
ATOM 548 C C . GLY A 1 71 ? -0.465 8.787 4.567 1.00 92.56 71 GLY A C 1
ATOM 549 O O . GLY A 1 71 ? -0.541 7.576 4.755 1.00 92.56 71 GLY A O 1
ATOM 550 N N . LYS A 1 72 ? -0.304 9.295 3.332 1.00 95.75 72 LYS A N 1
ATOM 551 C CA . LYS A 1 72 ? -0.138 8.452 2.122 1.00 95.75 72 LYS A CA 1
ATOM 552 C C . LYS A 1 72 ? 1.082 7.532 2.214 1.00 95.75 72 LYS A C 1
ATOM 554 O O . LYS A 1 72 ? 0.961 6.339 1.972 1.00 95.75 72 LYS A O 1
ATOM 559 N N . THR A 1 73 ? 2.236 8.085 2.591 1.00 93.69 73 THR A N 1
ATOM 560 C CA . THR A 1 73 ? 3.476 7.316 2.773 1.00 93.69 73 THR A CA 1
ATOM 561 C C . THR A 1 73 ? 3.308 6.272 3.873 1.00 93.69 73 THR A C 1
ATOM 563 O O . THR A 1 73 ? 3.610 5.107 3.654 1.00 93.69 73 THR A O 1
ATOM 566 N N . THR A 1 74 ? 2.688 6.654 4.992 1.00 94.38 74 THR A N 1
ATOM 567 C CA . THR A 1 74 ? 2.354 5.743 6.095 1.00 94.38 74 THR A CA 1
ATOM 568 C C . THR A 1 74 ? 1.459 4.584 5.643 1.00 94.38 74 THR A C 1
ATOM 570 O O . THR A 1 74 ? 1.666 3.441 6.042 1.00 94.38 74 THR A O 1
ATOM 573 N N . LEU A 1 75 ? 0.484 4.839 4.762 1.00 94.50 75 LEU A N 1
ATOM 574 C CA . LEU A 1 75 ? -0.360 3.783 4.202 1.00 94.50 75 LEU A CA 1
ATOM 575 C C . LEU A 1 75 ? 0.447 2.806 3.328 1.00 94.50 75 LEU A C 1
ATOM 577 O O . LEU A 1 75 ? 0.226 1.599 3.421 1.00 94.50 75 LEU A O 1
ATOM 581 N N . LEU A 1 76 ? 1.387 3.307 2.515 1.00 93.31 76 LEU A N 1
ATOM 582 C CA . LEU A 1 76 ? 2.282 2.465 1.706 1.00 93.31 76 LEU A CA 1
ATOM 583 C C . LEU A 1 76 ? 3.208 1.610 2.576 1.00 93.31 76 LEU A C 1
ATOM 585 O O . LEU A 1 76 ? 3.398 0.438 2.272 1.00 93.31 76 LEU A O 1
ATOM 589 N N . GLU A 1 77 ? 3.733 2.151 3.675 1.00 92.44 77 GLU A N 1
ATOM 590 C CA . GLU A 1 77 ? 4.553 1.390 4.628 1.00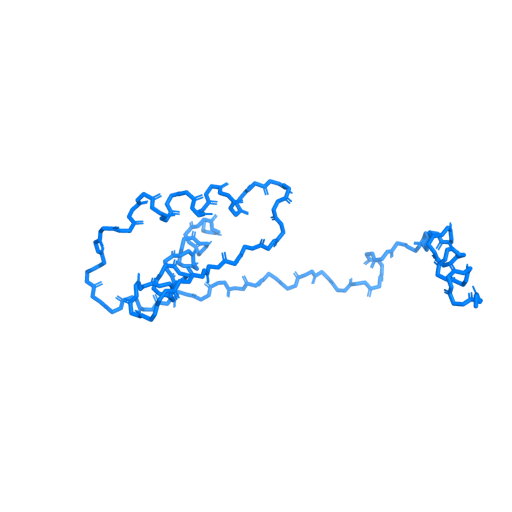 92.44 77 GLU A CA 1
ATOM 591 C C . GLU A 1 77 ? 3.750 0.256 5.283 1.00 92.44 77 GLU A C 1
ATOM 593 O O . GLU A 1 77 ? 4.232 -0.871 5.383 1.00 92.44 77 GLU A O 1
ATOM 598 N N . ARG A 1 78 ? 2.481 0.501 5.644 1.00 92.88 78 ARG A N 1
ATOM 599 C CA . ARG A 1 78 ? 1.585 -0.557 6.149 1.00 92.88 78 ARG A CA 1
ATOM 600 C C . ARG A 1 78 ? 1.294 -1.630 5.101 1.00 92.88 78 ARG A C 1
ATOM 602 O O . ARG A 1 78 ? 1.221 -2.806 5.449 1.00 92.88 78 ARG A O 1
ATOM 609 N N . ILE A 1 79 ? 1.107 -1.243 3.837 1.00 93.12 79 ILE A N 1
ATOM 610 C CA . ILE A 1 79 ? 0.924 -2.191 2.726 1.00 93.12 79 ILE A CA 1
ATOM 611 C C . ILE A 1 79 ? 2.186 -3.041 2.547 1.00 93.12 79 ILE A C 1
ATOM 613 O O . ILE A 1 79 ? 2.069 -4.260 2.473 1.00 93.12 79 ILE A O 1
ATOM 617 N N . ASN A 1 80 ? 3.372 -2.422 2.553 1.00 91.25 80 ASN A N 1
ATOM 618 C CA . ASN A 1 80 ? 4.660 -3.115 2.491 1.00 91.25 80 ASN A CA 1
ATOM 619 C C . ASN A 1 80 ? 4.775 -4.182 3.587 1.00 91.25 80 ASN A C 1
ATOM 621 O O . ASN A 1 80 ? 4.993 -5.351 3.292 1.00 91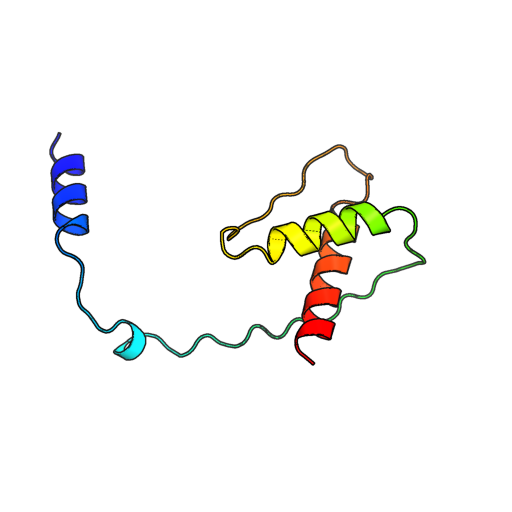.25 80 ASN A O 1
ATOM 625 N N . ASN A 1 81 ? 4.528 -3.823 4.848 1.00 90.75 81 ASN A N 1
ATOM 626 C CA . ASN A 1 81 ? 4.631 -4.792 5.943 1.00 90.75 81 ASN A CA 1
ATOM 627 C C . ASN A 1 81 ? 3.602 -5.925 5.818 1.00 90.75 81 ASN A C 1
ATOM 629 O O . ASN A 1 81 ? 3.879 -7.061 6.192 1.00 90.75 81 ASN A O 1
ATOM 633 N N . LYS A 1 82 ? 2.428 -5.649 5.240 1.00 90.00 82 LYS A N 1
ATOM 634 C CA . LYS A 1 82 ? 1.422 -6.681 4.974 1.00 90.00 82 LYS A CA 1
ATOM 635 C C . LYS A 1 82 ? 1.869 -7.683 3.901 1.00 90.00 82 LYS A C 1
ATOM 637 O O . LYS A 1 82 ? 1.499 -8.847 4.000 1.00 90.00 82 LYS A O 1
ATOM 642 N N . PHE A 1 83 ? 2.681 -7.267 2.926 1.00 86.75 83 PHE A N 1
ATOM 643 C CA . PHE A 1 83 ? 3.314 -8.194 1.982 1.00 86.75 83 PHE A CA 1
ATOM 644 C C . PHE A 1 83 ? 4.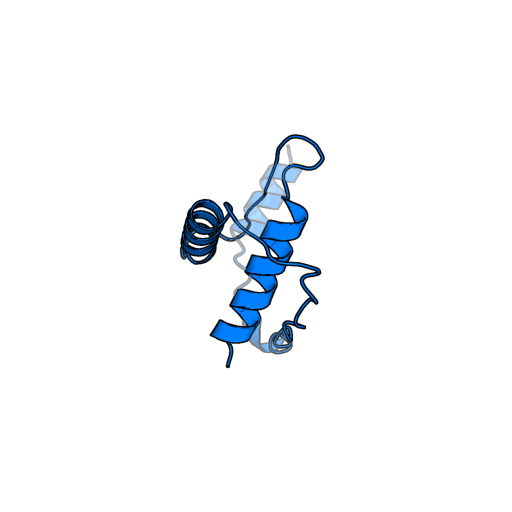309 -9.129 2.663 1.00 86.75 83 PHE A C 1
ATOM 646 O O . PHE A 1 83 ? 4.331 -10.306 2.324 1.00 86.75 83 PHE A O 1
ATOM 653 N N . LYS A 1 84 ? 5.089 -8.643 3.638 1.00 81.06 84 LYS A N 1
ATOM 654 C CA . LYS A 1 84 ? 5.989 -9.508 4.413 1.00 81.06 84 LYS A CA 1
ATOM 655 C C . LYS A 1 84 ? 5.206 -10.609 5.136 1.00 81.06 84 LYS A C 1
ATOM 657 O O . LYS A 1 84 ? 5.487 -11.776 4.921 1.00 81.06 84 LYS A O 1
ATOM 662 N N . VAL A 1 85 ? 4.155 -10.241 5.878 1.00 73.31 85 VAL A N 1
ATOM 663 C CA . VAL A 1 85 ? 3.307 -11.209 6.608 1.00 73.31 85 VAL A CA 1
ATOM 664 C C . VAL A 1 85 ? 2.602 -12.203 5.678 1.00 73.31 85 VAL A C 1
ATOM 666 O O . VAL A 1 85 ? 2.354 -13.334 6.069 1.00 73.31 85 VAL A O 1
ATOM 669 N N . ALA A 1 86 ? 2.230 -11.791 4.464 1.00 64.00 86 ALA A N 1
ATOM 670 C CA . ALA A 1 86 ? 1.558 -12.673 3.507 1.00 64.00 86 ALA A CA 1
ATOM 671 C C . ALA A 1 86 ? 2.504 -13.674 2.816 1.00 64.00 86 ALA A C 1
ATOM 673 O O . ALA A 1 86 ? 2.017 -14.605 2.177 1.00 64.00 86 ALA A O 1
ATOM 674 N N . ASN A 1 87 ? 3.818 -13.448 2.904 1.00 59.34 87 ASN A N 1
ATOM 675 C CA . ASN A 1 87 ? 4.855 -14.271 2.284 1.00 59.34 87 ASN A CA 1
ATOM 676 C C . ASN A 1 87 ? 5.571 -15.206 3.281 1.00 59.34 87 ASN A C 1
ATOM 678 O O . ASN A 1 87 ? 6.416 -15.988 2.838 1.00 59.34 87 ASN A O 1
ATOM 682 N N . ASP A 1 88 ? 5.249 -15.114 4.576 1.00 51.53 88 ASP A N 1
ATOM 683 C CA . ASP A 1 88 ? 5.590 -16.107 5.608 1.00 51.53 88 ASP A CA 1
ATOM 684 C C . ASP A 1 88 ? 4.606 -17.294 5.562 1.00 51.53 88 ASP A C 1
ATOM 686 O O . ASP A 1 88 ? 5.063 -18.451 5.716 1.00 51.53 88 ASP A O 1
#